Protein AF-A0A7S2NB23-F1 (afdb_monomer_lite)

Organism: NCBI:txid327968

Sequence (179 aa):
VSYAQWQAKGRMGGLNSKLAPKPAVAEDCGCQKAAEDGPLICAECMLPIGEFAYRADEEGPLVHGECQAQLMLQRANKEEKNRKRRDGELKRSSRAEYDIGWKVERVPRNLPCARKMGFAPVASGMYAITFNEESKTARLAPTTNATAALNLEYLALALQVRLLEGREPFFSLDPVDTA

Structure (mmCIF, N/CA/C/O backbone):
data_AF-A0A7S2NB23-F1
#
_entry.id   AF-A0A7S2NB23-F1
#
loop_
_atom_site.group_PDB
_atom_site.id
_atom_site.type_symbol
_atom_site.label_atom_id
_atom_site.label_alt_id
_atom_site.label_comp_id
_atom_site.label_asym_id
_atom_site.label_entity_id
_atom_site.label_seq_id
_atom_site.pdbx_PDB_ins_code
_atom_site.Cartn_x
_atom_site.Cartn_y
_atom_site.Cartn_z
_atom_site.occupancy
_atom_site.B_iso_or_equiv
_atom_site.auth_seq_id
_atom_site.auth_comp_id
_atom_site.auth_asym_id
_atom_site.auth_atom_id
_atom_site.pdbx_PDB_model_num
ATOM 1 N N . VAL A 1 1 ? 7.880 -6.874 25.819 1.00 49.88 1 VAL A N 1
ATOM 2 C CA . VAL A 1 1 ? 8.982 -6.127 25.167 1.00 49.88 1 VAL A CA 1
ATOM 3 C C . VAL A 1 1 ? 8.724 -4.653 25.419 1.00 49.88 1 VAL A C 1
ATOM 5 O O . VAL A 1 1 ? 7.661 -4.181 25.040 1.00 49.88 1 VAL A O 1
ATOM 8 N N . SER A 1 2 ? 9.584 -3.968 26.177 1.00 51.12 2 SER A N 1
ATOM 9 C CA . SER A 1 2 ? 9.344 -2.568 26.563 1.00 51.12 2 SER A CA 1
ATOM 10 C C . SER A 1 2 ? 9.627 -1.617 25.393 1.00 51.12 2 SER A C 1
ATOM 12 O O . SER A 1 2 ? 10.450 -1.917 24.530 1.00 51.12 2 SER A O 1
ATOM 14 N N . TYR A 1 3 ? 8.979 -0.449 25.368 1.00 41.34 3 TYR A N 1
ATOM 15 C CA . TYR A 1 3 ? 9.210 0.605 24.366 1.00 41.34 3 TYR A CA 1
ATOM 16 C C . TYR A 1 3 ? 10.700 1.001 24.257 1.00 41.34 3 TYR A C 1
ATOM 18 O O . TYR A 1 3 ? 11.214 1.257 23.169 1.00 41.34 3 TYR A O 1
ATOM 26 N N . ALA A 1 4 ? 11.433 0.916 25.374 1.00 48.12 4 ALA A N 1
ATOM 27 C CA . ALA A 1 4 ? 12.880 1.123 25.424 1.00 48.12 4 ALA A CA 1
ATOM 28 C C . ALA A 1 4 ? 13.684 0.053 24.651 1.00 48.12 4 ALA A C 1
ATOM 30 O O . ALA A 1 4 ? 14.693 0.373 24.026 1.00 48.12 4 ALA A O 1
ATOM 31 N N . GLN A 1 5 ? 13.230 -1.207 24.621 1.00 44.59 5 GLN A N 1
ATOM 32 C CA . GLN A 1 5 ? 13.878 -2.269 23.835 1.00 44.59 5 GLN A CA 1
ATOM 33 C C . GLN A 1 5 ? 13.658 -2.112 22.324 1.00 44.59 5 GLN A C 1
ATOM 35 O O . GLN A 1 5 ? 14.494 -2.563 21.540 1.00 44.59 5 GLN A O 1
ATOM 40 N N . TRP A 1 6 ? 12.571 -1.460 21.902 1.00 53.47 6 TRP A N 1
ATOM 41 C CA . TRP A 1 6 ? 12.316 -1.171 20.488 1.00 53.47 6 TRP A CA 1
ATOM 42 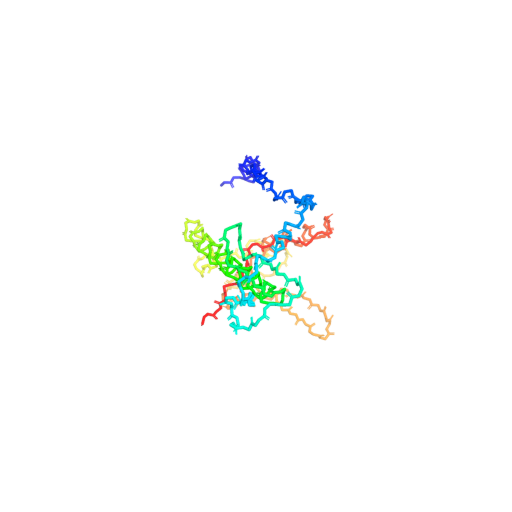C C . TRP A 1 6 ? 13.206 -0.027 19.976 1.00 53.47 6 TRP A C 1
ATOM 44 O O . TRP A 1 6 ? 13.829 -0.161 18.923 1.00 53.47 6 TRP A O 1
ATOM 54 N N . GLN A 1 7 ? 13.384 1.041 20.767 1.00 51.28 7 GLN A N 1
ATOM 55 C CA . GLN A 1 7 ? 14.288 2.148 20.415 1.00 51.28 7 GLN A CA 1
ATOM 56 C C . GLN A 1 7 ? 15.761 1.718 20.306 1.00 51.28 7 GLN A C 1
ATOM 58 O O . GLN A 1 7 ? 16.479 2.215 19.441 1.00 51.28 7 GLN A O 1
ATOM 63 N N . ALA A 1 8 ? 16.205 0.754 21.121 1.00 47.41 8 ALA A N 1
ATOM 64 C CA . ALA A 1 8 ? 17.569 0.227 21.044 1.00 47.41 8 ALA A CA 1
ATOM 65 C C . ALA A 1 8 ? 17.822 -0.626 19.783 1.00 47.41 8 ALA A C 1
ATOM 67 O O . ALA A 1 8 ? 18.940 -0.653 19.273 1.00 47.41 8 ALA A O 1
ATOM 68 N N . LYS A 1 9 ? 16.791 -1.295 19.243 1.00 51.09 9 LYS A N 1
ATOM 69 C CA . LYS A 1 9 ? 16.897 -2.102 18.012 1.00 51.09 9 LYS A CA 1
ATOM 70 C C . LYS A 1 9 ? 16.646 -1.308 16.725 1.00 51.09 9 LYS A C 1
ATOM 72 O O . LYS A 1 9 ? 17.142 -1.704 15.676 1.00 51.09 9 LYS A O 1
ATOM 77 N N . GLY A 1 10 ? 15.958 -0.167 16.792 1.00 41.56 10 GLY A N 1
ATOM 78 C CA . GLY A 1 10 ? 15.678 0.695 15.634 1.00 41.56 10 GLY A CA 1
ATOM 79 C C . GLY A 1 10 ? 16.875 1.492 15.092 1.00 41.56 10 GLY A C 1
ATOM 80 O O . GLY A 1 10 ? 16.724 2.206 14.105 1.00 41.56 10 GLY A O 1
ATOM 81 N N . ARG A 1 11 ? 18.063 1.391 15.710 1.00 45.81 11 ARG A N 1
ATOM 82 C CA . ARG A 1 11 ? 19.256 2.190 15.360 1.00 45.81 11 ARG A CA 1
ATOM 83 C C . ARG A 1 11 ? 20.375 1.428 14.637 1.00 45.81 11 ARG A C 1
ATOM 85 O O . ARG A 1 11 ? 21.454 1.984 14.472 1.00 45.81 11 ARG A O 1
ATOM 92 N N . MET A 1 12 ? 20.135 0.189 14.195 1.00 40.41 12 MET A N 1
ATOM 93 C CA . MET A 1 12 ? 21.135 -0.639 13.488 1.00 40.41 12 MET A CA 1
ATOM 94 C C . MET A 1 12 ? 20.692 -1.108 12.093 1.00 40.41 12 MET A C 1
ATOM 96 O O . MET A 1 12 ? 21.109 -2.156 11.614 1.00 40.41 12 MET A O 1
ATOM 100 N N . GLY A 1 13 ? 19.874 -0.310 11.410 1.00 40.41 13 GLY A N 1
ATOM 101 C CA . GLY A 1 13 ? 19.690 -0.408 9.964 1.00 40.41 13 GLY A CA 1
ATOM 102 C C . GLY A 1 13 ? 20.551 0.641 9.281 1.00 40.41 13 GLY A C 1
ATOM 103 O O . GLY A 1 13 ? 20.030 1.659 8.835 1.00 40.41 13 GLY A O 1
ATOM 104 N N . GLY A 1 14 ? 21.870 0.434 9.267 1.00 38.66 14 GLY A N 1
ATOM 105 C CA . GLY A 1 14 ? 22.768 1.237 8.450 1.00 38.66 14 GLY A CA 1
ATOM 106 C C . GLY A 1 14 ? 22.271 1.192 7.011 1.00 38.66 14 GLY A C 1
ATOM 107 O O . GLY A 1 14 ? 22.278 0.133 6.383 1.00 38.66 14 GLY A O 1
ATOM 108 N N . LEU A 1 15 ? 21.805 2.336 6.514 1.00 42.56 15 LEU A N 1
ATOM 109 C CA . LEU A 1 15 ? 21.675 2.591 5.091 1.00 42.56 15 LEU A CA 1
ATOM 110 C C . LEU A 1 15 ? 23.067 2.375 4.500 1.00 42.56 15 LEU A C 1
ATOM 112 O O . LEU A 1 15 ? 23.895 3.279 4.479 1.00 42.56 15 LEU A O 1
ATOM 116 N N . ASN A 1 16 ? 23.329 1.159 4.029 1.00 39.50 16 ASN A N 1
ATOM 117 C CA . ASN A 1 16 ? 24.277 0.955 2.955 1.00 39.50 16 ASN A CA 1
ATOM 118 C C . ASN A 1 16 ? 23.633 1.636 1.749 1.00 39.50 16 ASN A C 1
ATOM 120 O O . ASN A 1 16 ? 22.937 1.013 0.947 1.00 39.50 16 ASN A O 1
ATOM 124 N N . SER A 1 17 ? 23.816 2.954 1.677 1.00 42.84 17 SER A N 1
ATOM 125 C CA . SER A 1 17 ? 23.715 3.736 0.463 1.00 42.84 17 SER A CA 1
ATOM 126 C C . SER A 1 17 ? 24.782 3.192 -0.479 1.00 42.84 17 SER A C 1
ATOM 128 O O . SER A 1 17 ? 25.853 3.766 -0.661 1.00 42.84 17 SER A O 1
ATOM 130 N N . LYS A 1 18 ? 24.494 2.032 -1.082 1.00 44.16 18 LYS A N 1
ATOM 131 C CA . LYS A 1 18 ? 25.063 1.705 -2.378 1.00 44.16 18 LYS A CA 1
ATOM 132 C C . LYS A 1 18 ? 24.673 2.881 -3.245 1.00 44.16 18 LYS A C 1
ATOM 134 O O . LYS A 1 18 ? 23.493 3.084 -3.524 1.00 44.16 18 LYS A O 1
ATOM 139 N N . LEU A 1 19 ? 25.683 3.713 -3.474 1.00 41.81 19 LEU A N 1
ATOM 140 C CA . LEU A 1 19 ? 25.669 4.889 -4.308 1.00 41.81 19 LEU A CA 1
ATOM 141 C C . LEU A 1 19 ? 24.689 4.645 -5.448 1.00 41.81 19 LEU A C 1
ATOM 143 O O . LEU A 1 19 ? 24.862 3.697 -6.217 1.00 41.81 19 LEU A O 1
ATOM 147 N N . ALA A 1 20 ? 23.660 5.490 -5.533 1.00 40.47 20 ALA A N 1
ATOM 148 C CA . ALA A 1 20 ? 23.019 5.709 -6.815 1.00 40.47 20 ALA A CA 1
ATOM 149 C C . ALA A 1 20 ? 24.159 5.885 -7.830 1.00 40.47 20 ALA A C 1
ATOM 151 O O . ALA A 1 20 ? 25.117 6.602 -7.500 1.00 40.47 20 ALA A O 1
ATOM 152 N N . PRO A 1 21 ? 24.133 5.187 -8.979 1.00 40.38 21 PRO A N 1
ATOM 153 C CA . PRO A 1 21 ? 25.167 5.364 -9.979 1.00 40.38 21 PRO A CA 1
ATOM 154 C C . PRO A 1 21 ? 25.310 6.865 -10.202 1.00 40.38 21 PRO A C 1
ATOM 156 O O . PRO A 1 21 ? 24.332 7.564 -10.480 1.00 40.38 21 PRO A O 1
ATOM 159 N N . LYS A 1 22 ? 26.523 7.361 -9.938 1.00 34.50 22 LYS A N 1
ATOM 160 C CA . LYS A 1 22 ? 26.931 8.729 -10.245 1.00 34.50 22 LYS A CA 1
ATOM 161 C C . LYS A 1 22 ? 26.417 8.984 -11.665 1.00 34.50 22 LYS A C 1
ATOM 163 O O . LYS A 1 22 ? 26.673 8.113 -12.499 1.00 34.50 22 LYS A O 1
ATOM 168 N N . PRO A 1 23 ? 25.675 10.072 -11.952 1.00 38.03 23 PRO A N 1
ATOM 169 C CA . PRO A 1 23 ? 25.351 10.379 -13.334 1.00 38.03 23 PRO A CA 1
ATOM 170 C C . PRO A 1 23 ? 26.691 10.420 -14.049 1.00 38.03 23 PRO A C 1
ATOM 172 O O . PRO A 1 23 ? 27.554 11.227 -13.687 1.00 38.03 23 PRO A O 1
ATOM 175 N N . ALA A 1 24 ? 26.910 9.451 -14.939 1.00 39.41 24 ALA A N 1
ATOM 176 C CA . ALA A 1 24 ? 28.086 9.445 -15.770 1.00 39.41 24 ALA A CA 1
ATOM 177 C C . ALA A 1 24 ? 28.052 10.804 -16.455 1.00 39.41 24 ALA A C 1
ATOM 179 O O . ALA A 1 24 ? 27.098 11.144 -17.160 1.00 39.41 24 ALA A O 1
ATOM 180 N N . VAL A 1 25 ? 29.046 11.627 -16.125 1.00 39.44 25 VAL A N 1
ATOM 181 C CA . VAL A 1 25 ? 29.409 12.765 -16.954 1.00 39.44 25 VAL A CA 1
ATOM 182 C C . VAL A 1 25 ? 29.444 12.188 -18.360 1.00 39.44 25 VAL A C 1
ATOM 184 O O . VAL A 1 25 ? 29.994 11.100 -18.518 1.00 39.44 25 VAL A O 1
ATOM 187 N N . ALA A 1 26 ? 28.756 12.824 -19.307 1.00 44.59 26 ALA A N 1
ATOM 188 C CA . ALA A 1 26 ? 28.691 12.377 -20.689 1.00 44.59 26 ALA A CA 1
ATOM 189 C C . ALA A 1 26 ? 30.117 12.324 -21.260 1.00 44.59 26 ALA A C 1
ATOM 191 O O . ALA A 1 26 ? 30.591 13.280 -21.867 1.00 44.59 26 ALA A O 1
ATOM 192 N N . GLU A 1 27 ? 30.831 11.238 -20.978 1.00 46.00 27 GLU A N 1
ATOM 193 C CA . GLU A 1 27 ? 32.031 10.847 -21.678 1.00 46.00 27 GLU A CA 1
ATOM 194 C C . GLU A 1 27 ? 31.542 10.521 -23.071 1.00 46.00 27 GLU A C 1
ATOM 196 O O . GLU A 1 27 ? 30.786 9.571 -23.270 1.00 46.00 27 GLU A O 1
ATOM 201 N N . ASP A 1 28 ? 31.857 11.464 -23.957 1.00 48.25 28 ASP A N 1
ATOM 202 C CA . ASP A 1 28 ? 31.939 11.337 -25.399 1.00 48.25 28 ASP A CA 1
ATOM 203 C C . ASP A 1 28 ? 31.047 10.211 -25.919 1.00 48.25 28 ASP A C 1
ATOM 205 O O . ASP A 1 28 ? 31.476 9.061 -26.015 1.00 48.25 28 ASP A O 1
ATOM 209 N N . CYS A 1 29 ? 29.764 10.536 -26.147 1.00 49.12 29 CYS A N 1
ATOM 210 C CA . CYS A 1 29 ? 28.790 9.631 -26.745 1.00 49.12 29 CYS A CA 1
ATOM 211 C C . CYS A 1 29 ? 29.453 9.047 -27.985 1.00 49.12 29 CYS A C 1
ATOM 213 O O . CYS A 1 29 ? 29.540 9.742 -28.996 1.00 49.12 29 CYS A O 1
ATOM 215 N N . GLY A 1 30 ? 29.975 7.824 -27.851 1.00 50.84 30 GLY A N 1
ATOM 216 C CA . GLY A 1 30 ? 30.823 7.151 -28.819 1.00 50.84 30 GLY A CA 1
ATOM 217 C C . GLY A 1 30 ? 30.027 6.880 -30.076 1.00 50.84 30 GLY A C 1
ATOM 218 O O . GLY A 1 30 ? 29.592 5.757 -30.324 1.00 50.84 30 GLY A O 1
ATOM 219 N N . CYS A 1 31 ? 29.811 7.935 -30.854 1.00 53.09 31 CYS A N 1
ATOM 220 C CA . CYS A 1 31 ? 29.217 7.916 -32.164 1.00 53.09 31 CYS A CA 1
ATOM 221 C C . CYS A 1 31 ? 30.296 7.326 -33.061 1.00 53.09 31 CYS A C 1
ATOM 223 O O . CYS A 1 31 ? 31.045 8.024 -33.745 1.00 53.09 31 CYS A O 1
ATOM 225 N N . GLN A 1 32 ? 30.452 6.008 -32.949 1.00 54.09 32 GLN A N 1
ATOM 226 C CA . GLN A 1 32 ? 31.202 5.214 -33.894 1.00 54.09 32 GLN A CA 1
ATOM 227 C C . GLN A 1 32 ? 30.543 5.488 -35.240 1.00 54.09 32 GLN A C 1
ATOM 229 O O . GLN A 1 32 ? 29.417 5.059 -35.487 1.00 54.09 32 GLN A O 1
ATOM 234 N N . LYS A 1 33 ? 31.215 6.291 -36.073 1.00 54.69 33 LYS A N 1
ATOM 235 C CA . LYS A 1 33 ? 30.790 6.530 -37.449 1.00 54.69 33 LYS A CA 1
ATOM 236 C C . LYS A 1 33 ? 30.642 5.159 -38.098 1.00 54.69 33 LYS A C 1
ATOM 238 O O . LYS A 1 33 ? 31.595 4.381 -38.081 1.00 54.69 33 LYS A O 1
ATOM 243 N N . ALA A 1 34 ? 29.437 4.858 -38.577 1.00 56.09 34 ALA A N 1
ATOM 244 C CA . ALA A 1 34 ? 29.134 3.584 -39.207 1.00 56.09 34 ALA A CA 1
ATOM 245 C C . ALA A 1 34 ? 30.162 3.321 -40.318 1.00 56.09 34 ALA A C 1
ATOM 247 O O . ALA A 1 34 ? 30.342 4.154 -41.207 1.00 56.09 34 ALA A O 1
ATOM 248 N N . ALA A 1 35 ? 30.881 2.202 -40.217 1.00 59.16 35 ALA A N 1
ATOM 249 C CA . ALA A 1 35 ? 31.698 1.698 -41.313 1.00 59.16 35 ALA A CA 1
ATOM 250 C C . ALA A 1 35 ? 30.784 1.379 -42.513 1.00 59.16 35 ALA A C 1
ATOM 252 O O . ALA A 1 35 ? 29.614 1.060 -42.314 1.00 59.16 35 ALA A O 1
ATOM 253 N N . GLU A 1 36 ? 31.315 1.495 -43.733 1.00 59.38 36 GLU A N 1
ATOM 254 C CA . GLU A 1 36 ? 30.629 1.500 -45.045 1.00 59.38 36 GLU A CA 1
ATOM 255 C C . GLU A 1 36 ? 29.841 0.224 -45.449 1.00 59.38 36 GLU A C 1
ATOM 257 O O . GLU A 1 36 ? 29.597 0.002 -46.631 1.00 59.38 36 GLU A O 1
ATOM 262 N N . ASP A 1 37 ? 29.360 -0.586 -44.506 1.00 71.62 37 ASP A N 1
ATOM 263 C CA . ASP A 1 37 ? 28.598 -1.811 -44.768 1.00 71.62 37 ASP A CA 1
ATOM 264 C C . ASP A 1 37 ? 27.149 -1.703 -44.252 1.00 71.62 37 ASP A C 1
ATOM 266 O O . ASP A 1 37 ? 26.809 -2.134 -43.151 1.00 71.62 37 ASP A O 1
ATOM 270 N N . GLY A 1 38 ? 26.268 -1.151 -45.094 1.00 81.62 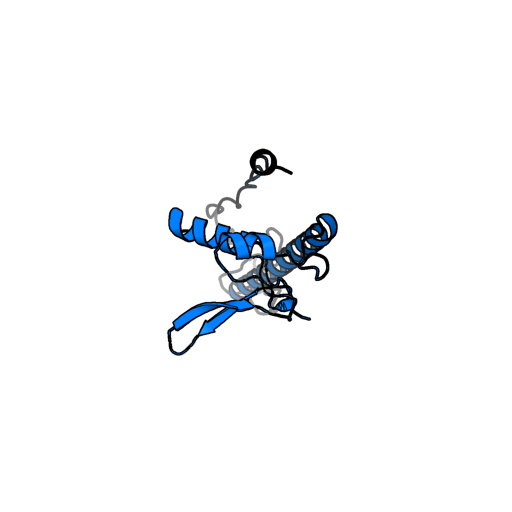38 GLY A N 1
ATOM 271 C CA . GLY A 1 38 ? 24.806 -1.242 -44.961 1.00 81.62 38 GLY A CA 1
ATOM 272 C C . GLY A 1 38 ? 24.136 -0.340 -43.905 1.00 81.62 38 GLY A C 1
ATOM 273 O O . GLY A 1 38 ? 24.784 0.217 -43.020 1.00 81.62 38 GLY A O 1
ATOM 274 N N . PRO A 1 39 ? 22.802 -0.151 -43.994 1.00 88.44 39 PRO A N 1
ATOM 275 C CA . PRO A 1 39 ? 22.057 0.610 -42.997 1.00 88.44 39 PRO A CA 1
ATOM 276 C C . PRO A 1 39 ? 22.001 -0.158 -41.671 1.00 88.44 39 PRO A C 1
ATOM 278 O O . PRO A 1 39 ? 21.634 -1.333 -41.636 1.00 88.44 39 PRO A O 1
ATOM 281 N N . LEU A 1 40 ? 22.311 0.519 -40.563 1.00 92.94 40 LEU A N 1
ATOM 282 C CA . LEU A 1 40 ? 22.110 -0.029 -39.222 1.00 92.94 40 LEU A CA 1
ATOM 283 C C . LEU A 1 40 ? 20.615 -0.293 -38.997 1.00 92.94 40 LEU A C 1
ATOM 285 O O . LEU A 1 40 ? 19.786 0.563 -39.296 1.00 92.94 40 LEU A O 1
ATOM 289 N N . ILE A 1 41 ? 20.262 -1.460 -38.456 1.00 95.94 41 ILE A N 1
ATOM 290 C CA . ILE A 1 41 ? 18.873 -1.856 -38.183 1.00 95.94 41 ILE A CA 1
ATOM 291 C C . ILE A 1 41 ? 18.646 -1.901 -36.671 1.00 95.94 41 ILE A C 1
ATOM 293 O O . ILE A 1 41 ? 19.461 -2.454 -35.933 1.00 95.94 41 ILE A O 1
ATOM 297 N N . CYS A 1 42 ? 17.534 -1.333 -36.199 1.00 97.06 42 CYS A N 1
ATOM 298 C CA . CYS A 1 42 ? 17.139 -1.425 -34.799 1.00 97.06 42 CYS A CA 1
ATOM 299 C C . CYS A 1 42 ? 16.720 -2.855 -34.461 1.00 97.06 42 CYS A C 1
ATOM 301 O O . CYS A 1 42 ? 15.827 -3.405 -35.099 1.00 97.06 42 CYS A O 1
ATOM 303 N N . ALA A 1 43 ? 17.305 -3.429 -33.411 1.00 96.56 43 ALA A N 1
ATOM 304 C CA . ALA A 1 43 ? 16.987 -4.795 -32.998 1.00 96.56 43 ALA A CA 1
ATOM 305 C C . ALA A 1 43 ? 15.562 -4.981 -32.437 1.00 96.56 43 ALA A C 1
ATOM 307 O O . ALA A 1 43 ? 15.081 -6.108 -32.394 1.00 96.56 43 ALA A O 1
ATOM 308 N N . GLU A 1 44 ? 14.894 -3.905 -32.006 1.00 96.50 44 GLU A N 1
ATOM 309 C CA . GLU A 1 44 ? 13.557 -3.979 -31.397 1.00 96.50 44 GLU A CA 1
ATOM 310 C C . GLU A 1 44 ? 12.440 -3.929 -32.449 1.00 96.50 44 GLU A C 1
ATOM 312 O O . GLU A 1 44 ? 11.528 -4.751 -32.436 1.00 96.50 44 GLU A O 1
ATOM 317 N N . CYS A 1 45 ? 12.504 -2.975 -33.383 1.00 97.38 45 CYS A N 1
ATOM 318 C CA . CYS A 1 45 ? 11.452 -2.767 -34.385 1.00 97.38 45 CYS A CA 1
ATOM 319 C C . CYS A 1 45 ? 11.840 -3.219 -35.802 1.00 97.38 45 CYS A C 1
ATOM 321 O O . CYS A 1 45 ? 11.005 -3.172 -36.702 1.00 97.38 45 CYS A O 1
ATOM 323 N N . MET A 1 46 ? 13.091 -3.647 -36.013 1.00 97.06 46 MET A N 1
ATOM 324 C CA . MET A 1 46 ? 13.645 -4.079 -37.304 1.00 97.06 46 MET A CA 1
ATOM 325 C C . MET A 1 46 ? 13.616 -3.009 -38.410 1.00 97.06 46 MET A C 1
ATOM 327 O O . MET A 1 46 ? 13.710 -3.332 -39.594 1.00 97.06 46 MET A O 1
ATOM 331 N N . LEU A 1 47 ? 13.522 -1.728 -38.041 1.00 96.94 47 LEU A N 1
ATOM 332 C CA . LEU A 1 47 ? 13.579 -0.603 -38.977 1.00 96.94 47 LEU A CA 1
ATOM 333 C C . LEU A 1 47 ? 14.982 0.028 -39.021 1.00 96.94 47 LEU A C 1
ATOM 335 O O . LEU A 1 47 ? 15.708 -0.034 -38.022 1.00 96.94 47 LEU A O 1
ATOM 339 N N . PRO A 1 48 ? 15.367 0.670 -40.142 1.00 96.44 48 PRO A N 1
ATOM 340 C CA . PRO A 1 48 ? 16.632 1.392 -40.244 1.00 96.44 48 PRO A CA 1
ATOM 341 C C . PRO A 1 48 ? 16.784 2.471 -39.169 1.00 96.44 48 PRO A C 1
ATOM 343 O O . PRO A 1 48 ? 15.850 3.220 -38.873 1.00 96.44 48 PRO A O 1
ATOM 346 N N . ILE A 1 49 ? 17.972 2.554 -38.584 1.00 95.50 49 ILE A N 1
ATOM 347 C CA . ILE A 1 49 ? 18.357 3.593 -37.633 1.00 95.50 49 ILE A CA 1
ATOM 348 C C . ILE A 1 49 ? 18.784 4.836 -38.417 1.00 95.50 49 ILE A C 1
ATOM 350 O O . ILE A 1 49 ? 19.498 4.736 -39.412 1.00 95.50 49 ILE A O 1
ATOM 354 N N . GLY A 1 50 ? 18.301 6.002 -37.981 1.00 91.81 50 GLY A N 1
ATOM 355 C CA . GLY A 1 50 ? 18.679 7.292 -38.553 1.00 91.81 50 GLY A CA 1
ATOM 356 C C . GLY A 1 50 ? 20.036 7.780 -38.041 1.00 91.81 50 GLY A C 1
ATOM 357 O O . GLY A 1 50 ? 20.946 6.999 -37.784 1.00 91.81 50 GLY A O 1
ATOM 358 N N . GLU A 1 51 ? 20.157 9.090 -37.846 1.00 91.56 51 GLU A N 1
ATOM 359 C CA . GLU A 1 51 ? 21.407 9.734 -37.410 1.00 91.56 51 GLU A CA 1
ATOM 360 C C . GLU A 1 51 ? 21.837 9.355 -35.984 1.00 91.56 51 GLU A C 1
ATOM 362 O O . GLU A 1 51 ? 23.020 9.419 -35.655 1.00 91.56 51 GLU A O 1
ATOM 367 N N . PHE A 1 52 ? 20.886 8.948 -35.138 1.00 92.44 52 PHE A N 1
ATOM 368 C CA . PHE A 1 52 ? 21.126 8.639 -33.731 1.00 92.44 52 PHE A CA 1
ATOM 369 C C . PHE A 1 52 ? 20.778 7.188 -33.415 1.00 92.44 52 PHE A C 1
ATOM 371 O O . PHE A 1 52 ? 19.671 6.722 -33.699 1.00 92.44 52 PHE A O 1
ATOM 378 N N . ALA A 1 53 ? 21.712 6.506 -32.756 1.00 94.19 53 ALA A N 1
ATOM 379 C CA . ALA A 1 53 ? 21.566 5.147 -32.262 1.00 94.19 53 ALA A CA 1
ATOM 380 C C . ALA A 1 53 ? 21.896 5.099 -30.767 1.00 94.19 53 ALA A C 1
ATOM 382 O O . ALA A 1 53 ? 22.821 5.768 -30.308 1.00 94.19 53 ALA A O 1
ATOM 383 N N . TYR A 1 54 ? 21.173 4.271 -30.020 1.00 94.94 54 TYR A N 1
ATOM 384 C CA . TYR A 1 54 ? 21.441 3.999 -28.609 1.00 94.94 54 TYR A CA 1
ATOM 385 C C . TYR A 1 54 ? 21.768 2.521 -28.436 1.00 94.94 54 TYR A C 1
ATOM 387 O O . TYR A 1 54 ? 21.208 1.684 -29.140 1.00 94.94 54 TYR A O 1
ATOM 395 N N . ARG A 1 55 ? 22.658 2.178 -27.502 1.00 93.56 55 ARG A N 1
ATOM 396 C CA . ARG A 1 55 ? 22.884 0.779 -27.115 1.00 93.56 55 ARG A CA 1
ATOM 397 C C . ARG A 1 55 ? 21.947 0.408 -25.970 1.00 93.56 55 ARG A C 1
ATOM 399 O O . ARG A 1 55 ? 21.813 1.174 -25.016 1.00 93.56 55 ARG A O 1
ATOM 406 N N . ALA A 1 56 ? 21.319 -0.767 -26.055 1.00 86.88 56 ALA A N 1
ATOM 407 C CA . ALA A 1 56 ? 20.405 -1.240 -25.013 1.00 86.88 56 ALA A CA 1
ATOM 408 C C . ALA A 1 56 ? 21.089 -1.415 -23.641 1.00 86.88 56 ALA A C 1
ATOM 410 O O . ALA A 1 56 ? 20.458 -1.160 -22.612 1.00 86.88 56 ALA A O 1
ATOM 411 N N . ASP A 1 57 ? 22.367 -1.813 -23.659 1.00 89.19 57 ASP A N 1
ATOM 412 C CA . ASP A 1 57 ? 23.305 -2.006 -22.541 1.00 89.19 57 ASP A CA 1
ATOM 413 C C . ASP A 1 57 ? 24.746 -1.748 -23.055 1.00 89.19 57 ASP A C 1
ATOM 415 O O . ASP A 1 57 ? 24.911 -1.498 -24.248 1.00 89.19 57 ASP A O 1
ATOM 419 N N . GLU A 1 58 ? 25.792 -1.827 -22.219 1.00 88.12 58 GLU A N 1
ATOM 420 C CA . GLU A 1 58 ? 27.191 -1.526 -22.622 1.00 88.12 58 GLU A CA 1
ATOM 421 C C . GLU A 1 58 ? 27.650 -2.298 -23.878 1.00 88.12 58 GLU A C 1
ATOM 423 O O . GLU A 1 58 ? 28.287 -1.732 -24.766 1.00 88.12 58 GLU A O 1
ATOM 428 N N . GLU A 1 59 ? 27.229 -3.556 -24.007 1.00 90.19 59 GLU A N 1
ATOM 429 C CA . GLU A 1 59 ? 27.505 -4.428 -25.161 1.00 90.19 59 GLU A CA 1
ATOM 430 C C . GLU A 1 59 ? 26.231 -4.769 -25.960 1.00 90.19 59 GLU A C 1
ATOM 432 O O . GLU A 1 59 ? 26.215 -5.673 -26.794 1.00 90.19 59 GLU A O 1
ATOM 437 N N . GLY A 1 60 ? 25.131 -4.060 -25.692 1.00 90.19 60 GLY A N 1
ATOM 438 C CA . GLY A 1 60 ? 23.822 -4.357 -26.266 1.00 90.19 60 GLY A CA 1
ATOM 439 C C . GLY A 1 60 ? 23.688 -3.981 -27.749 1.00 90.19 60 GLY A C 1
ATOM 440 O O . GLY A 1 60 ? 24.495 -3.206 -28.282 1.00 90.19 60 GLY A O 1
ATOM 441 N N . PRO A 1 61 ? 22.635 -4.489 -28.420 1.00 94.31 61 PRO A N 1
ATOM 442 C CA . PRO A 1 61 ? 22.321 -4.104 -29.790 1.00 94.31 61 PRO A CA 1
ATOM 443 C C . PRO A 1 61 ? 21.950 -2.619 -29.884 1.00 94.31 61 PRO A C 1
ATOM 445 O O . PRO A 1 61 ? 21.531 -1.996 -28.901 1.00 94.31 61 PRO A O 1
ATOM 448 N N . LEU A 1 62 ? 22.083 -2.071 -31.093 1.00 95.19 62 LEU A N 1
ATOM 449 C CA . LEU A 1 62 ? 21.667 -0.708 -31.401 1.00 95.19 62 LEU A CA 1
ATOM 450 C C . LEU A 1 62 ? 20.147 -0.628 -31.575 1.00 95.19 62 LEU A C 1
ATOM 452 O O . LEU A 1 62 ? 19.518 -1.481 -32.209 1.00 95.19 62 LEU A O 1
ATOM 456 N N . VAL A 1 63 ? 19.558 0.424 -31.020 1.00 96.88 63 VAL A N 1
ATOM 457 C CA . VAL A 1 63 ? 18.124 0.704 -31.067 1.00 96.88 63 VAL A CA 1
ATOM 458 C C . VAL A 1 63 ? 17.852 2.191 -31.301 1.00 96.88 63 VAL A C 1
ATOM 460 O O . VAL A 1 63 ? 18.709 3.044 -31.051 1.00 96.88 63 VAL A O 1
ATOM 463 N N . HIS A 1 64 ? 16.644 2.517 -31.775 1.00 97.75 64 HIS A N 1
ATOM 464 C CA . HIS A 1 64 ? 16.168 3.904 -31.821 1.00 97.75 64 HIS A CA 1
ATOM 465 C C . HIS A 1 64 ? 16.014 4.483 -30.414 1.00 97.75 64 HIS A C 1
ATOM 467 O O . HIS A 1 64 ? 15.782 3.748 -29.455 1.00 97.75 64 HIS A O 1
ATOM 473 N N . GLY A 1 65 ? 16.043 5.814 -30.301 1.00 94.69 65 GLY A N 1
ATOM 474 C CA . GLY A 1 65 ? 15.774 6.495 -29.028 1.00 94.69 65 GLY A CA 1
ATOM 475 C C . GLY A 1 65 ? 14.398 6.157 -28.444 1.00 94.69 65 GLY A C 1
ATOM 476 O O . GLY A 1 65 ? 14.279 5.943 -27.240 1.00 94.69 65 GLY A O 1
ATOM 477 N N . GLU A 1 66 ? 13.372 6.023 -29.291 1.00 96.88 66 GLU A N 1
ATOM 478 C CA . GLU A 1 66 ? 12.031 5.612 -28.855 1.00 96.88 66 GLU A CA 1
ATOM 479 C C . GLU A 1 66 ? 12.018 4.169 -28.327 1.00 96.88 66 GLU A C 1
ATOM 481 O O . GLU A 1 66 ? 11.531 3.919 -27.223 1.00 96.88 66 GLU A O 1
ATOM 486 N N . CYS A 1 67 ? 12.614 3.228 -2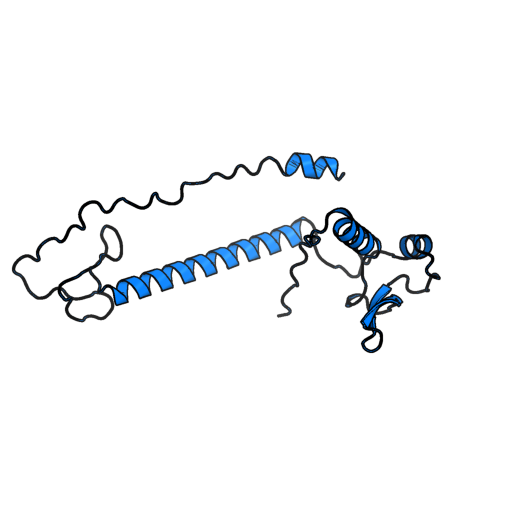9.067 1.00 96.81 67 CYS A N 1
ATOM 487 C CA . CYS A 1 67 ? 12.739 1.836 -28.636 1.00 96.81 67 CYS A CA 1
ATOM 488 C C . CYS A 1 67 ? 13.543 1.718 -27.332 1.00 96.81 67 CYS A C 1
ATOM 490 O O . CYS A 1 67 ? 13.146 0.978 -26.433 1.00 96.81 67 CYS A O 1
ATOM 492 N N . GLN A 1 68 ? 14.616 2.499 -27.171 1.00 95.88 68 GLN A N 1
ATOM 493 C CA . GLN A 1 68 ? 15.379 2.550 -25.923 1.00 95.88 68 GLN A CA 1
ATOM 494 C C . GLN A 1 68 ? 14.519 3.033 -24.752 1.00 95.88 68 GLN A C 1
ATOM 496 O O . GLN A 1 68 ? 14.528 2.417 -23.686 1.00 95.88 68 GLN A O 1
ATOM 501 N N . ALA A 1 69 ? 13.741 4.103 -24.939 1.00 96.00 69 ALA A N 1
ATOM 502 C CA . ALA A 1 69 ? 12.844 4.611 -23.905 1.00 96.00 69 ALA A CA 1
ATOM 503 C C . ALA A 1 69 ? 11.789 3.563 -23.501 1.00 96.00 69 ALA A C 1
ATOM 505 O O . ALA A 1 69 ? 11.526 3.375 -22.309 1.00 96.00 69 ALA A O 1
ATOM 506 N N . GLN A 1 70 ? 11.233 2.830 -24.471 1.00 96.69 70 GLN A N 1
ATOM 507 C CA . GLN A 1 70 ? 10.302 1.731 -24.209 1.00 96.69 70 GLN A CA 1
ATOM 508 C C . GLN A 1 70 ? 10.968 0.593 -23.422 1.00 96.69 70 GLN A C 1
ATOM 510 O O . GLN A 1 70 ? 10.410 0.140 -22.418 1.00 96.69 70 GLN A O 1
ATOM 515 N N . LEU A 1 71 ? 12.178 0.172 -23.805 1.00 94.75 71 LEU A N 1
ATOM 516 C CA . LEU A 1 71 ? 12.948 -0.846 -23.083 1.00 94.75 71 LEU A CA 1
ATOM 517 C C . LEU A 1 71 ? 13.247 -0.417 -21.640 1.00 94.75 71 LEU A C 1
ATOM 519 O O . LEU A 1 71 ? 13.057 -1.200 -20.706 1.00 94.75 71 LEU A O 1
ATOM 523 N N . MET A 1 72 ? 13.652 0.838 -21.428 1.00 94.50 72 MET A N 1
ATOM 524 C CA . MET A 1 72 ? 13.887 1.393 -20.091 1.00 94.50 72 MET A CA 1
ATOM 525 C C . MET A 1 72 ? 12.614 1.375 -19.237 1.00 94.50 72 MET A C 1
ATOM 527 O O . MET A 1 72 ? 12.653 0.950 -18.079 1.00 94.50 72 MET A O 1
ATOM 531 N N . LEU A 1 73 ? 11.469 1.762 -19.806 1.00 96.69 73 LEU A N 1
ATOM 532 C CA . LEU A 1 73 ? 10.182 1.719 -19.111 1.00 96.69 73 LEU A CA 1
ATOM 533 C C . LEU A 1 73 ? 9.782 0.282 -18.741 1.00 96.69 73 LEU A C 1
ATOM 535 O O . LEU A 1 73 ? 9.323 0.028 -17.625 1.00 96.69 73 LEU A O 1
ATOM 539 N N . GLN A 1 74 ? 9.980 -0.680 -19.645 1.00 96.25 74 GLN A N 1
ATOM 540 C CA . GLN A 1 74 ? 9.722 -2.094 -19.366 1.00 96.25 74 GLN A CA 1
ATOM 541 C C . GLN A 1 74 ? 10.614 -2.625 -18.233 1.00 96.25 74 GLN A C 1
ATOM 543 O O . GLN A 1 74 ? 10.114 -3.311 -17.334 1.00 96.25 74 GLN A O 1
ATOM 548 N N . ARG A 1 75 ? 11.910 -2.279 -18.233 1.00 94.94 75 ARG A N 1
ATOM 549 C CA . ARG A 1 75 ? 12.862 -2.638 -17.168 1.00 94.94 75 ARG A CA 1
ATOM 550 C C . ARG A 1 75 ? 12.426 -2.064 -15.819 1.00 94.94 75 ARG A C 1
ATOM 552 O O . ARG A 1 75 ? 12.290 -2.828 -14.863 1.00 94.94 75 ARG A O 1
ATOM 559 N N . ALA A 1 76 ? 12.105 -0.770 -15.764 1.00 95.50 76 ALA A N 1
ATOM 560 C CA . ALA A 1 76 ? 11.631 -0.106 -14.548 1.00 95.50 76 ALA A CA 1
ATOM 561 C C . ALA A 1 76 ? 10.340 -0.744 -14.007 1.00 95.50 76 ALA A C 1
ATOM 563 O O . ALA A 1 76 ? 10.237 -1.062 -12.823 1.00 95.50 76 ALA A O 1
ATOM 564 N N . ASN A 1 77 ? 9.372 -1.030 -14.883 1.00 96.69 77 ASN A N 1
ATOM 565 C CA . ASN A 1 77 ? 8.130 -1.700 -14.498 1.00 96.69 77 ASN A CA 1
ATOM 566 C C . ASN A 1 77 ? 8.369 -3.118 -13.960 1.00 96.69 77 ASN A C 1
ATOM 568 O O . ASN A 1 77 ? 7.704 -3.550 -13.014 1.00 96.69 77 ASN A O 1
ATOM 572 N N . LYS A 1 78 ? 9.305 -3.866 -14.554 1.00 97.81 78 LYS A N 1
ATOM 573 C CA . LYS A 1 78 ? 9.681 -5.208 -14.090 1.00 97.81 78 LYS A CA 1
ATOM 574 C C . LYS A 1 78 ? 10.356 -5.151 -12.719 1.00 97.81 78 LYS A C 1
ATOM 576 O O . LYS A 1 78 ? 10.026 -5.958 -11.849 1.00 97.81 78 LYS A O 1
ATOM 581 N N . GLU A 1 79 ? 11.263 -4.202 -12.511 1.00 96.75 79 GLU A N 1
ATOM 582 C CA . GLU A 1 79 ? 11.922 -3.988 -11.223 1.00 96.75 79 GLU A CA 1
ATOM 583 C C . GLU A 1 79 ? 10.918 -3.601 -10.132 1.00 96.75 79 GLU A C 1
ATOM 585 O O . GLU A 1 79 ? 10.918 -4.208 -9.059 1.00 96.75 79 GLU A O 1
ATOM 590 N N . GLU A 1 80 ? 9.996 -2.684 -10.428 1.00 96.19 80 GLU A N 1
ATOM 591 C CA . GLU A 1 80 ? 8.948 -2.262 -9.499 1.00 96.19 80 GLU A CA 1
ATOM 592 C C . GLU A 1 80 ? 8.045 -3.431 -9.085 1.00 96.19 80 GLU A C 1
ATOM 594 O O . GLU A 1 80 ? 7.774 -3.632 -7.899 1.00 96.19 80 GLU A O 1
ATOM 599 N N . LYS A 1 81 ? 7.619 -4.259 -10.049 1.00 95.50 81 LYS A N 1
ATOM 600 C CA . LYS A 1 81 ? 6.851 -5.483 -9.768 1.00 95.50 81 LYS A CA 1
ATOM 601 C C . LYS A 1 81 ? 7.636 -6.443 -8.870 1.00 95.50 81 LYS A C 1
ATOM 603 O O . LYS A 1 81 ? 7.077 -6.985 -7.916 1.00 95.50 81 LYS A O 1
ATOM 608 N N . ASN A 1 82 ? 8.930 -6.628 -9.134 1.00 96.81 82 ASN A N 1
ATOM 609 C CA . ASN A 1 82 ? 9.794 -7.485 -8.321 1.00 96.81 82 ASN A CA 1
ATOM 610 C C . ASN A 1 82 ? 10.001 -6.934 -6.904 1.00 96.81 82 ASN A C 1
ATOM 612 O O . ASN A 1 82 ? 10.036 -7.712 -5.950 1.00 96.81 82 ASN A O 1
ATOM 616 N N . ARG A 1 83 ? 10.136 -5.613 -6.748 1.00 96.75 83 ARG A N 1
ATOM 617 C CA . ARG A 1 83 ? 10.200 -4.945 -5.442 1.00 96.75 83 ARG A CA 1
ATOM 618 C C . ARG A 1 83 ? 8.908 -5.174 -4.664 1.00 96.75 83 ARG A C 1
ATOM 620 O O . ARG A 1 83 ? 8.961 -5.764 -3.592 1.00 96.75 83 ARG A O 1
ATOM 627 N N . LYS A 1 84 ? 7.755 -4.838 -5.251 1.00 89.75 84 LYS A N 1
ATOM 628 C CA . LYS A 1 84 ? 6.434 -5.053 -4.637 1.00 89.75 84 LYS A CA 1
ATOM 629 C C . LYS A 1 84 ? 6.213 -6.505 -4.215 1.00 89.75 84 LYS A C 1
ATOM 631 O O . LYS A 1 84 ? 5.689 -6.750 -3.132 1.00 89.75 84 LYS A O 1
ATOM 636 N N . ARG A 1 85 ? 6.635 -7.473 -5.038 1.00 95.31 85 ARG A N 1
ATOM 637 C CA . ARG A 1 85 ? 6.541 -8.900 -4.698 1.00 95.31 85 ARG A CA 1
ATOM 638 C C . ARG A 1 85 ? 7.383 -9.248 -3.469 1.00 95.31 85 ARG A C 1
ATOM 640 O O . ARG A 1 85 ? 6.840 -9.832 -2.536 1.00 95.31 85 ARG A O 1
ATOM 647 N N . ARG A 1 86 ? 8.665 -8.859 -3.449 1.00 94.44 86 ARG A N 1
ATOM 648 C CA . ARG A 1 86 ? 9.573 -9.105 -2.312 1.00 94.44 86 ARG A CA 1
ATOM 649 C C . ARG A 1 86 ? 9.077 -8.440 -1.031 1.00 94.44 86 ARG A C 1
ATOM 651 O O . ARG A 1 86 ? 9.046 -9.080 0.014 1.00 94.44 86 ARG A O 1
ATOM 658 N N . ASP A 1 87 ? 8.628 -7.192 -1.122 1.00 87.81 87 ASP A N 1
ATOM 659 C CA . ASP A 1 87 ? 8.089 -6.458 0.023 1.00 87.81 87 ASP A CA 1
ATOM 660 C C . ASP A 1 87 ? 6.804 -7.116 0.539 1.00 87.81 87 ASP A C 1
ATOM 662 O O . ASP A 1 87 ? 6.615 -7.254 1.746 1.00 87.81 87 ASP A O 1
ATOM 666 N N . GLY A 1 88 ? 5.934 -7.582 -0.361 1.00 87.94 88 GLY A N 1
ATOM 667 C CA . GLY A 1 88 ? 4.735 -8.338 -0.008 1.00 87.94 88 GLY A CA 1
ATOM 668 C C . GLY A 1 88 ? 5.051 -9.676 0.667 1.00 87.94 88 GLY A C 1
ATOM 669 O O . GLY A 1 88 ? 4.408 -10.031 1.652 1.00 87.94 88 GLY A O 1
ATOM 670 N N . GLU A 1 89 ? 6.054 -10.408 0.180 1.00 92.62 89 GLU A N 1
ATOM 671 C CA . GLU A 1 89 ? 6.536 -11.653 0.792 1.00 92.62 89 GLU A CA 1
ATOM 672 C C . GLU A 1 89 ? 7.108 -11.409 2.189 1.00 92.62 89 GLU A C 1
ATOM 674 O O . GLU A 1 89 ? 6.694 -12.086 3.129 1.00 92.62 89 GLU A O 1
ATOM 679 N N . LEU A 1 90 ? 7.967 -10.398 2.350 1.00 89.00 90 LEU A N 1
ATOM 680 C CA . LEU A 1 90 ? 8.542 -10.015 3.640 1.00 89.00 90 LEU A CA 1
ATOM 681 C C . LEU A 1 90 ? 7.469 -9.541 4.629 1.00 89.00 90 LEU A C 1
ATOM 683 O O . LEU A 1 90 ? 7.500 -9.902 5.807 1.00 89.00 90 LEU A O 1
ATOM 687 N N . LYS A 1 91 ? 6.489 -8.754 4.167 1.00 83.50 91 LYS A N 1
ATOM 688 C CA . LYS A 1 91 ? 5.340 -8.350 4.989 1.00 83.50 91 LYS A CA 1
ATOM 689 C C . LYS A 1 91 ? 4.534 -9.570 5.432 1.00 83.50 91 LYS A C 1
ATOM 691 O O . LYS A 1 91 ? 4.173 -9.650 6.603 1.00 83.50 91 LYS A O 1
ATOM 696 N N . ARG A 1 92 ? 4.266 -10.531 4.539 1.00 86.50 92 ARG A N 1
ATOM 697 C CA . ARG A 1 92 ? 3.548 -11.770 4.886 1.00 86.50 92 ARG A CA 1
ATOM 698 C C . ARG A 1 92 ? 4.330 -12.637 5.871 1.00 86.50 92 ARG A C 1
ATOM 700 O O . ARG A 1 92 ? 3.741 -13.079 6.852 1.00 86.50 92 ARG A O 1
ATOM 707 N N . SER A 1 93 ? 5.630 -12.845 5.648 1.00 85.44 93 SER A N 1
ATOM 708 C CA . SER A 1 93 ? 6.468 -13.642 6.551 1.00 85.44 93 SER A CA 1
ATOM 709 C C . SER A 1 93 ? 6.559 -12.997 7.931 1.00 85.44 93 SER A C 1
ATOM 711 O O . SER A 1 93 ? 6.339 -13.674 8.927 1.00 85.44 93 SER A O 1
ATOM 713 N N . SER A 1 94 ? 6.759 -11.677 7.991 1.00 77.69 94 SER A N 1
ATOM 714 C CA . SER A 1 94 ? 6.791 -10.933 9.254 1.00 77.69 94 SER A CA 1
ATOM 715 C C . SER A 1 94 ? 5.443 -10.997 9.977 1.00 77.69 94 SER A C 1
ATOM 717 O O . SER A 1 94 ? 5.396 -11.188 11.189 1.00 77.69 94 SER A O 1
ATOM 719 N N . ARG A 1 95 ? 4.323 -10.880 9.248 1.00 84.94 95 ARG A N 1
ATOM 720 C CA . ARG A 1 95 ? 2.984 -11.022 9.840 1.00 84.94 95 ARG A CA 1
ATOM 721 C C . ARG A 1 95 ? 2.764 -12.411 10.435 1.00 84.94 95 ARG A C 1
ATOM 723 O O . ARG A 1 95 ? 2.207 -12.501 11.523 1.00 84.94 95 ARG A O 1
ATOM 730 N N . ALA A 1 96 ? 3.232 -13.463 9.768 1.00 84.94 96 ALA A N 1
ATOM 731 C CA . ALA A 1 96 ? 3.156 -14.826 10.285 1.00 84.94 96 ALA A CA 1
ATOM 732 C C . ALA A 1 96 ? 4.086 -15.051 11.493 1.00 84.94 96 ALA A C 1
ATOM 734 O O . ALA A 1 96 ? 3.647 -15.607 12.495 1.00 84.94 96 ALA A O 1
ATOM 735 N N . GLU A 1 97 ? 5.339 -14.593 11.421 1.00 87.12 97 GLU A N 1
ATOM 736 C CA . GLU A 1 97 ? 6.364 -14.788 12.459 1.00 87.12 97 GLU A CA 1
ATOM 737 C C . GLU A 1 97 ? 6.002 -14.090 13.774 1.00 87.12 97 GLU A C 1
ATOM 739 O O . GLU A 1 97 ? 6.047 -14.691 14.845 1.00 87.12 97 GLU A O 1
ATOM 744 N N . TYR A 1 98 ? 5.615 -12.818 13.693 1.00 78.25 98 TYR A N 1
ATOM 745 C CA . TYR A 1 98 ? 5.292 -12.000 14.864 1.00 78.25 98 TYR A CA 1
ATOM 746 C C . TYR A 1 98 ? 3.808 -12.046 15.227 1.00 78.25 98 TYR A C 1
ATOM 748 O O . TYR A 1 98 ? 3.366 -11.327 16.124 1.00 78.25 98 TYR A O 1
ATOM 756 N N . ASP A 1 99 ? 3.040 -12.870 14.515 1.00 77.25 99 ASP A N 1
ATOM 757 C CA . ASP A 1 99 ? 1.596 -12.988 14.647 1.00 77.25 99 ASP A CA 1
ATOM 758 C C . ASP A 1 99 ? 0.877 -11.623 14.605 1.00 77.25 99 ASP A C 1
ATOM 760 O O . ASP A 1 99 ? 0.007 -11.304 15.425 1.00 77.25 99 ASP A O 1
ATOM 764 N N . ILE A 1 100 ? 1.318 -10.787 13.656 1.00 70.44 100 ILE A N 1
ATOM 765 C CA . ILE A 1 100 ? 0.807 -9.440 13.409 1.00 70.44 100 ILE A CA 1
ATOM 766 C C . ILE A 1 100 ? -0.424 -9.570 12.519 1.00 70.44 100 ILE A C 1
ATOM 768 O O . ILE A 1 100 ? -0.337 -9.835 11.320 1.00 70.44 100 ILE A O 1
ATOM 772 N N . GLY A 1 101 ? -1.583 -9.340 13.116 1.00 68.12 101 GLY A N 1
ATOM 773 C CA . GLY A 1 101 ? -2.862 -9.370 12.431 1.00 68.12 101 GLY A CA 1
ATOM 774 C C . GLY A 1 101 ? -4.000 -9.209 13.423 1.00 68.12 101 GLY A C 1
ATOM 775 O O . GLY A 1 101 ? -3.871 -9.523 14.608 1.00 68.12 101 GLY A O 1
ATOM 776 N N . TRP A 1 102 ? -5.123 -8.701 12.930 1.00 65.12 102 TRP A N 1
ATOM 777 C CA . TRP A 1 102 ? -6.340 -8.598 13.718 1.00 65.12 102 TRP A CA 1
ATOM 778 C C . TRP A 1 102 ? -6.961 -9.997 13.838 1.00 65.12 102 TRP A C 1
ATOM 780 O O . TRP A 1 102 ? -7.536 -10.514 12.886 1.00 65.12 102 TRP A O 1
ATOM 790 N N . LYS A 1 103 ? -6.794 -10.637 14.998 1.00 73.06 103 LYS A N 1
ATOM 791 C CA . LYS A 1 103 ? -7.408 -11.930 15.333 1.00 73.06 103 LYS A CA 1
ATOM 792 C C . LYS A 1 103 ? -8.608 -11.702 16.242 1.00 73.06 103 LYS A C 1
ATOM 794 O O . LYS A 1 103 ? -8.490 -10.965 17.220 1.00 73.06 103 LYS A O 1
ATOM 799 N N . VAL A 1 104 ? -9.745 -12.334 15.950 1.00 69.81 104 VAL A N 1
ATOM 800 C CA . VAL A 1 104 ? -10.984 -12.165 16.735 1.00 69.81 104 VAL A CA 1
ATOM 801 C C . VAL A 1 104 ? -10.778 -12.612 18.187 1.00 69.81 104 VAL A C 1
ATOM 803 O O . VAL A 1 104 ? -11.301 -12.008 19.118 1.00 69.81 104 VAL A O 1
ATOM 806 N N . GLU A 1 105 ? -9.925 -13.605 18.418 1.00 74.69 105 GLU A N 1
ATOM 807 C CA . GLU A 1 105 ? -9.592 -14.080 19.763 1.00 74.69 105 GLU A CA 1
ATOM 808 C C . GLU A 1 105 ? -8.751 -13.058 20.549 1.00 74.69 105 GLU A C 1
ATOM 810 O O . GLU A 1 105 ? -8.669 -13.125 21.775 1.00 74.69 105 GLU A O 1
ATOM 815 N N . ARG A 1 106 ? -8.124 -12.103 19.849 1.00 71.06 106 ARG A N 1
ATOM 816 C CA . ARG A 1 106 ? -7.260 -11.053 20.405 1.00 71.06 106 ARG A CA 1
ATOM 817 C C . ARG A 1 106 ? -7.905 -9.671 20.384 1.00 71.06 106 ARG A C 1
ATOM 819 O O . ARG A 1 106 ? -7.193 -8.690 20.600 1.00 71.06 106 ARG A O 1
ATOM 826 N N . VAL A 1 107 ? -9.225 -9.586 20.168 1.00 69.81 107 VAL A N 1
ATOM 827 C CA . VAL A 1 107 ? -9.977 -8.337 20.351 1.00 69.81 107 VAL A CA 1
ATOM 828 C C . VAL A 1 107 ? -9.629 -7.760 21.725 1.00 69.81 107 VAL A C 1
ATOM 830 O O . VAL A 1 107 ? -9.901 -8.408 22.744 1.00 69.81 107 VAL A O 1
ATOM 833 N N . PRO A 1 108 ? -9.043 -6.552 21.799 1.00 69.31 108 PRO A N 1
ATOM 834 C CA . PRO A 1 108 ? -8.778 -5.912 23.073 1.00 69.31 108 PRO A CA 1
ATOM 835 C C . PRO A 1 108 ? -10.091 -5.741 23.826 1.00 69.31 108 PRO A C 1
ATOM 837 O O . PRO A 1 108 ? -11.057 -5.170 23.315 1.00 69.31 108 PRO A O 1
ATOM 840 N N . ARG A 1 109 ? -10.139 -6.232 25.065 1.00 76.75 109 ARG A N 1
ATOM 841 C CA . ARG A 1 109 ? -11.282 -5.976 25.939 1.00 76.75 109 ARG A CA 1
ATOM 842 C C . ARG A 1 109 ? -11.226 -4.517 26.350 1.00 76.75 109 ARG A C 1
ATOM 844 O O . ARG A 1 109 ? -10.498 -4.153 27.268 1.00 76.75 109 ARG A O 1
ATOM 851 N N . ASN A 1 110 ? -12.014 -3.684 25.686 1.00 80.69 110 ASN A N 1
ATOM 852 C CA . ASN A 1 110 ? -11.984 -2.245 25.904 1.00 80.69 110 ASN A CA 1
ATOM 853 C C . ASN A 1 110 ? -12.637 -1.816 27.221 1.00 80.69 110 ASN A C 1
ATOM 855 O O . ASN A 1 110 ? -12.520 -0.653 27.583 1.00 80.69 110 ASN A O 1
ATOM 859 N N . LEU A 1 111 ? -13.292 -2.719 27.963 1.00 81.56 111 LEU A N 1
ATOM 860 C CA . LEU A 1 111 ? -14.003 -2.401 29.210 1.00 81.56 111 LEU A CA 1
ATOM 861 C C . LEU A 1 111 ? -13.183 -1.566 30.212 1.00 81.56 111 LEU A C 1
ATOM 863 O O . LEU A 1 111 ? -13.704 -0.547 30.668 1.00 81.56 111 LEU A O 1
ATOM 867 N N . PRO A 1 112 ? -11.929 -1.919 30.566 1.00 81.44 112 PRO A N 1
ATOM 868 C CA . PRO A 1 112 ? -11.151 -1.113 31.504 1.00 81.44 112 PRO A CA 1
ATOM 869 C C . PRO A 1 112 ? -10.834 0.281 30.949 1.00 81.44 112 PRO A C 1
ATOM 871 O O . PRO A 1 112 ? -10.877 1.262 31.687 1.00 81.44 112 PRO A O 1
ATOM 874 N N . CYS A 1 113 ? -10.544 0.374 29.650 1.00 79.50 113 CYS A N 1
ATOM 875 C CA . CYS A 1 113 ? -10.217 1.628 28.976 1.00 79.50 113 CYS A CA 1
ATOM 876 C C . CYS A 1 113 ? -11.455 2.537 28.853 1.00 79.50 113 CYS A C 1
ATOM 878 O O . CYS A 1 113 ? -11.412 3.705 29.225 1.00 79.50 113 CYS A O 1
ATOM 880 N N . ALA A 1 114 ? -12.590 1.970 28.444 1.00 80.81 114 ALA A N 1
ATOM 881 C CA . ALA A 1 114 ? -13.878 2.645 28.340 1.00 80.81 114 ALA A CA 1
ATOM 882 C C . ALA A 1 114 ? -14.321 3.232 29.690 1.00 80.81 114 ALA A C 1
ATOM 884 O O . ALA A 1 114 ? -14.710 4.396 29.751 1.00 80.81 114 ALA A O 1
ATOM 885 N N . ARG A 1 115 ? -14.170 2.472 30.788 1.00 83.69 115 ARG A N 1
ATOM 886 C CA . ARG A 1 115 ? -14.449 2.967 32.148 1.00 83.69 115 ARG A CA 1
ATOM 887 C C . ARG A 1 115 ? -13.576 4.164 32.525 1.00 83.69 115 ARG A C 1
ATOM 889 O O . ARG A 1 115 ? -14.095 5.127 33.076 1.00 83.69 115 ARG A O 1
ATOM 896 N N . LYS A 1 116 ? -12.273 4.130 32.216 1.00 84.06 116 LYS A N 1
ATOM 897 C CA . LYS A 1 116 ? -11.356 5.259 32.474 1.00 84.06 116 LYS A CA 1
ATOM 898 C C . LYS A 1 116 ? -11.751 6.523 31.706 1.00 84.06 116 LYS A C 1
ATOM 900 O O . LYS A 1 116 ? -11.539 7.617 32.207 1.00 84.06 116 LYS A O 1
ATOM 905 N N . MET A 1 117 ? -12.337 6.369 30.521 1.00 77.81 117 MET A N 1
ATOM 906 C CA . MET A 1 117 ? -12.846 7.480 29.710 1.00 77.81 117 MET A CA 1
ATOM 907 C C . MET A 1 117 ? -14.265 7.932 30.102 1.00 77.81 117 MET A C 1
ATOM 909 O O . MET A 1 117 ? -14.823 8.807 29.448 1.00 77.81 117 MET A O 1
ATOM 913 N N . GLY A 1 118 ? -14.868 7.345 31.142 1.00 82.94 118 GLY A N 1
ATOM 914 C CA . GLY A 1 118 ? -16.213 7.705 31.598 1.00 82.94 118 GLY A CA 1
ATOM 915 C C . GLY A 1 118 ? -17.354 7.103 30.773 1.00 82.94 118 GLY A C 1
ATOM 916 O O . GLY A 1 118 ? -18.504 7.499 30.952 1.00 82.94 118 GLY A O 1
ATOM 917 N N . PHE A 1 119 ? -17.083 6.136 29.890 1.00 79.88 119 PHE A N 1
ATOM 918 C CA . PHE A 1 119 ? -18.148 5.420 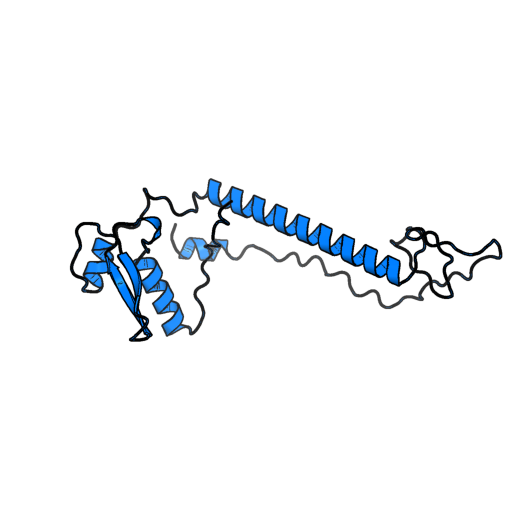29.188 1.00 79.88 119 PHE A CA 1
ATOM 919 C C . PHE A 1 119 ? -18.830 4.414 30.115 1.00 79.88 119 PHE A C 1
ATOM 921 O O . PHE A 1 119 ? -18.175 3.661 30.845 1.00 79.88 119 PHE A O 1
ATOM 928 N N . ALA A 1 120 ? -20.160 4.350 30.030 1.00 78.56 120 ALA A N 1
ATOM 929 C CA . ALA A 1 120 ? -20.925 3.300 30.683 1.00 78.56 120 ALA A CA 1
ATOM 930 C C . ALA A 1 120 ? -20.500 1.926 30.119 1.00 78.56 120 ALA A C 1
ATOM 932 O O . ALA A 1 120 ? -20.435 1.759 28.894 1.00 78.56 120 ALA A O 1
ATOM 933 N N . PRO A 1 121 ? -20.179 0.942 30.979 1.00 68.69 121 PRO A N 1
ATOM 934 C CA . PRO A 1 121 ? -19.757 -0.374 30.526 1.00 68.69 121 PRO A CA 1
ATOM 935 C C . PRO A 1 121 ? -20.913 -1.082 29.818 1.00 68.69 121 PRO A C 1
ATOM 937 O O . PRO A 1 121 ? -21.997 -1.230 30.377 1.00 68.69 121 PRO A O 1
ATOM 940 N N . VAL A 1 122 ? -20.661 -1.552 28.598 1.00 73.31 122 VAL A N 1
ATOM 941 C CA . VAL A 1 122 ? -21.626 -2.339 27.820 1.00 73.31 122 VAL A CA 1
ATOM 942 C C . VAL A 1 122 ? -21.215 -3.805 27.824 1.00 73.31 122 VAL A C 1
ATOM 944 O O . VAL A 1 122 ? -20.024 -4.113 27.791 1.00 73.31 122 VAL A O 1
ATOM 947 N N . ALA A 1 123 ? -22.195 -4.710 27.868 1.00 71.62 123 ALA A N 1
ATOM 948 C CA . ALA A 1 123 ? -21.985 -6.147 28.056 1.00 71.62 123 ALA A CA 1
ATOM 949 C C . ALA A 1 123 ? -20.998 -6.780 27.053 1.00 71.62 123 ALA A C 1
ATOM 951 O O . ALA A 1 123 ? -20.255 -7.681 27.429 1.00 71.62 123 ALA A O 1
ATOM 952 N N . SER A 1 124 ? -20.941 -6.293 25.805 1.00 73.25 124 SER A N 1
ATOM 953 C CA . SER A 1 124 ? -20.027 -6.828 24.783 1.00 73.25 124 SER A CA 1
ATOM 954 C C . SER A 1 124 ? -18.567 -6.409 24.977 1.00 73.25 124 SER A C 1
ATOM 956 O O . SER A 1 124 ? -17.665 -7.075 24.476 1.00 73.25 124 SER A O 1
ATOM 958 N N . GLY A 1 125 ? -18.311 -5.294 25.672 1.00 77.81 125 GLY A N 1
ATOM 959 C CA . GLY A 1 125 ? -16.970 -4.744 25.868 1.00 77.81 125 GLY A CA 1
ATOM 960 C C . GLY A 1 125 ? -16.236 -4.300 24.595 1.00 77.81 125 GLY A C 1
ATOM 961 O O . GLY A 1 125 ? -15.047 -3.986 24.677 1.00 77.81 125 GLY A O 1
ATOM 962 N N . MET A 1 126 ? -16.917 -4.258 23.446 1.00 84.31 126 MET A N 1
ATOM 963 C CA . MET A 1 126 ? -16.386 -3.814 22.155 1.00 84.31 126 MET A CA 1
ATOM 964 C C . MET A 1 126 ? -17.003 -2.472 21.757 1.00 84.31 126 MET A C 1
ATOM 966 O O . MET A 1 126 ? -18.185 -2.226 21.999 1.00 84.31 126 MET A O 1
ATOM 970 N N . TYR A 1 127 ? -16.204 -1.619 21.117 1.00 85.31 127 TYR A N 1
ATOM 971 C CA . TYR A 1 127 ? -16.612 -0.289 20.663 1.00 85.31 127 TYR A CA 1
ATOM 972 C C . TYR A 1 127 ? -16.146 -0.061 19.224 1.00 85.31 127 TYR A C 1
ATOM 974 O O . TYR A 1 127 ? -15.077 -0.535 18.846 1.00 85.31 127 TYR A O 1
ATOM 982 N N . ALA A 1 128 ? -16.934 0.677 18.452 1.00 89.12 128 ALA A N 1
ATOM 983 C CA . ALA A 1 128 ? -16.637 1.140 17.101 1.00 89.12 128 ALA A CA 1
ATOM 984 C C . ALA A 1 128 ? -16.714 2.676 17.045 1.00 89.12 128 ALA A C 1
ATOM 986 O O . ALA A 1 128 ? -17.319 3.301 17.920 1.00 89.12 128 ALA A O 1
ATOM 987 N N . ILE A 1 129 ? -16.128 3.286 16.011 1.00 88.94 129 ILE A N 1
ATOM 988 C CA . ILE A 1 129 ? -16.369 4.696 15.682 1.00 88.94 129 ILE A CA 1
ATOM 989 C C . ILE A 1 129 ? -17.554 4.753 14.724 1.00 88.94 129 ILE A C 1
ATOM 991 O O . ILE A 1 129 ? -17.550 4.123 13.671 1.00 88.94 129 ILE A O 1
ATOM 995 N N . THR A 1 130 ? -18.545 5.555 15.080 1.00 90.25 130 THR A N 1
ATOM 996 C CA . THR A 1 130 ? -19.646 5.942 14.203 1.00 90.25 130 THR A CA 1
ATOM 997 C C . THR A 1 130 ? -19.491 7.410 13.848 1.00 90.25 130 THR A C 1
ATOM 999 O O . THR A 1 130 ? -19.277 8.237 14.738 1.00 90.25 130 THR A O 1
ATOM 1002 N N . PHE A 1 131 ? -19.613 7.743 12.568 1.00 90.81 131 PHE A N 1
ATOM 1003 C CA . PHE A 1 131 ? -19.659 9.127 12.118 1.00 90.81 131 PHE A CA 1
ATOM 1004 C C . PHE A 1 131 ? -21.115 9.562 11.965 1.00 90.81 131 PHE A C 1
ATOM 1006 O O . PHE A 1 131 ? -21.900 8.905 11.285 1.00 90.81 131 PHE A O 1
ATOM 1013 N N . ASN A 1 132 ? -21.490 10.644 12.639 1.00 92.19 132 ASN A N 1
ATOM 1014 C CA . ASN A 1 132 ? -22.800 11.253 12.491 1.00 92.19 132 ASN A CA 1
ATOM 1015 C C . ASN A 1 132 ? -22.711 12.324 11.396 1.00 92.19 132 ASN A C 1
ATOM 1017 O O . ASN A 1 132 ? -22.073 13.358 11.590 1.00 92.19 132 ASN A O 1
ATOM 1021 N N . GLU A 1 133 ? -23.361 12.063 10.263 1.00 93.31 133 GLU A N 1
ATOM 1022 C CA . GLU A 1 133 ? -23.305 12.918 9.073 1.00 93.31 133 GLU A CA 1
ATOM 1023 C C . GLU A 1 133 ? -23.917 14.306 9.270 1.00 93.31 133 GLU A C 1
ATOM 1025 O O . GLU A 1 133 ? -23.415 15.278 8.712 1.00 93.31 133 GLU A O 1
ATOM 1030 N N . GLU A 1 134 ? -24.972 14.417 10.072 1.00 94.56 134 GLU A N 1
ATOM 1031 C CA . GLU A 1 134 ? -25.682 15.677 10.303 1.00 94.56 134 GLU A CA 1
ATOM 1032 C C . GLU A 1 134 ? -24.849 16.636 11.162 1.00 94.56 134 GLU A C 1
ATOM 1034 O O . GLU A 1 134 ? -24.644 17.794 10.815 1.00 94.56 134 GLU A O 1
ATOM 1039 N N . SER A 1 135 ? -24.295 16.126 12.261 1.00 93.62 135 SER A N 1
ATOM 1040 C CA . SER A 1 135 ? -23.448 16.902 13.175 1.00 93.62 135 SER A CA 1
ATOM 1041 C C . SER A 1 135 ? -21.980 16.972 12.750 1.00 93.62 135 SER A C 1
ATOM 1043 O O . SER A 1 135 ? -21.205 17.692 13.375 1.00 93.62 135 SER A O 1
ATOM 1045 N N . LYS A 1 136 ? -21.576 16.194 11.736 1.00 93.44 136 LYS A N 1
ATOM 1046 C CA . LYS A 1 136 ? -20.176 15.988 11.323 1.00 93.44 136 LYS A CA 1
ATOM 1047 C C . LYS A 1 136 ? -19.258 15.608 12.490 1.00 93.44 136 LYS A C 1
ATOM 1049 O O . LYS A 1 136 ? -18.095 16.005 12.541 1.00 93.44 136 LYS A O 1
ATOM 1054 N N . THR A 1 137 ? -19.775 14.818 13.436 1.00 89.94 137 THR A N 1
ATOM 1055 C CA . THR A 1 137 ? -19.019 14.365 14.613 1.00 89.94 137 THR A CA 1
ATOM 1056 C C . THR A 1 137 ? -18.766 12.864 14.587 1.00 89.94 137 THR A C 1
ATOM 1058 O O . THR A 1 137 ? -19.658 12.069 14.294 1.00 89.94 137 THR A O 1
ATOM 1061 N N . ALA A 1 138 ? -17.544 12.464 14.940 1.00 88.06 138 ALA A N 1
ATOM 1062 C CA . ALA A 1 138 ? -17.214 11.073 15.226 1.00 88.06 138 ALA A CA 1
ATOM 1063 C C . ALA A 1 138 ? -17.515 10.764 16.698 1.00 88.06 138 ALA A C 1
ATOM 1065 O O . ALA A 1 138 ? -17.170 11.544 17.588 1.00 88.06 138 ALA A O 1
ATOM 1066 N N . ARG A 1 139 ? -18.160 9.627 16.965 1.00 89.19 139 ARG A N 1
ATOM 1067 C CA . ARG A 1 139 ? -18.505 9.169 18.317 1.00 89.19 139 ARG A CA 1
ATOM 1068 C C . ARG A 1 139 ? -18.159 7.701 18.487 1.00 89.19 139 ARG A C 1
ATOM 1070 O O . ARG A 1 139 ? -18.207 6.936 17.528 1.00 89.19 139 ARG A O 1
ATOM 1077 N N . LEU A 1 140 ? -17.838 7.311 19.716 1.00 87.50 140 LEU A N 1
ATOM 1078 C CA . LEU A 1 140 ? -17.697 5.906 20.077 1.00 87.50 140 LEU A CA 1
ATOM 1079 C C . LEU A 1 140 ? -19.071 5.318 20.389 1.00 87.50 140 LEU A C 1
ATOM 1081 O O . LEU A 1 140 ? -19.820 5.877 21.189 1.00 87.50 140 LEU A O 1
ATOM 1085 N N . ALA A 1 141 ? -19.373 4.178 19.779 1.00 88.38 141 ALA A N 1
ATOM 1086 C CA . ALA A 1 141 ? -20.594 3.425 20.019 1.00 88.38 141 ALA A CA 1
ATOM 1087 C C . ALA A 1 141 ? -20.251 1.969 20.365 1.00 88.38 141 ALA A C 1
ATOM 1089 O O . ALA A 1 141 ? -19.300 1.415 19.805 1.00 88.38 141 ALA A O 1
ATOM 1090 N N . PRO A 1 142 ? -20.995 1.323 21.276 1.00 88.19 142 PRO A N 1
ATOM 1091 C CA . PRO A 1 142 ? -20.853 -0.108 21.513 1.00 88.19 142 PRO A CA 1
ATOM 1092 C C . PRO A 1 142 ? -21.133 -0.896 20.232 1.00 88.19 142 PRO A C 1
ATOM 1094 O O . PRO A 1 142 ? -22.028 -0.544 19.467 1.00 88.19 142 PRO A O 1
ATOM 1097 N N . THR A 1 143 ? -20.397 -1.982 20.013 1.00 86.88 143 THR A N 1
ATOM 1098 C CA . THR A 1 143 ? -20.611 -2.868 18.862 1.00 86.88 143 THR A CA 1
ATOM 1099 C C . THR A 1 143 ? -20.622 -4.332 19.289 1.00 86.88 143 THR A C 1
ATOM 1101 O O . THR A 1 143 ? -20.042 -4.712 20.310 1.00 86.88 143 THR A O 1
ATOM 1104 N N . THR A 1 144 ? -21.306 -5.162 18.508 1.00 87.31 144 THR A N 1
ATOM 1105 C CA . THR A 1 144 ? -21.211 -6.629 18.550 1.00 87.31 144 THR A CA 1
ATOM 1106 C C . THR A 1 144 ? -20.389 -7.178 17.385 1.00 87.31 144 THR A C 1
ATOM 1108 O O . THR A 1 144 ? -20.000 -8.342 17.408 1.00 87.31 144 THR A O 1
ATOM 1111 N N . ASN A 1 145 ? -20.089 -6.348 16.381 1.00 83.31 145 ASN A N 1
ATOM 1112 C CA . ASN A 1 145 ? -19.299 -6.740 15.228 1.00 83.31 145 ASN A CA 1
ATOM 1113 C C . ASN A 1 145 ? -17.800 -6.599 15.534 1.00 83.31 145 ASN A C 1
ATOM 1115 O O . ASN A 1 145 ? -17.288 -5.484 15.655 1.00 83.31 145 ASN A O 1
ATOM 1119 N N . ALA A 1 146 ? -17.099 -7.733 15.607 1.00 81.50 146 ALA A N 1
ATOM 1120 C CA . ALA A 1 146 ? -15.663 -7.785 15.857 1.00 81.50 146 ALA A CA 1
ATOM 1121 C C . ALA A 1 146 ? -14.829 -7.099 14.761 1.00 81.50 146 ALA A C 1
ATOM 1123 O O . ALA A 1 146 ? -13.789 -6.532 15.075 1.00 81.50 146 ALA A O 1
ATOM 1124 N N . THR A 1 147 ? -15.279 -7.087 13.499 1.00 76.81 147 THR A N 1
ATOM 1125 C CA . THR A 1 147 ? -14.535 -6.427 12.408 1.00 76.81 147 THR A CA 1
ATOM 1126 C C . THR A 1 147 ? -14.629 -4.905 12.468 1.00 76.81 147 THR A C 1
ATOM 1128 O O . THR A 1 147 ? -13.749 -4.213 11.966 1.00 76.81 147 THR A O 1
ATOM 1131 N N . ALA A 1 148 ? -15.676 -4.382 13.109 1.00 80.94 148 ALA A N 1
ATOM 1132 C CA . ALA A 1 148 ? -15.849 -2.957 13.374 1.00 80.94 148 ALA A CA 1
ATOM 1133 C C . ALA A 1 148 ? -15.271 -2.536 14.738 1.00 80.94 148 ALA A C 1
ATOM 1135 O O . ALA A 1 148 ? -15.296 -1.352 15.077 1.00 80.94 148 ALA A O 1
ATOM 1136 N N . ALA A 1 149 ? -14.797 -3.490 15.548 1.00 85.19 149 ALA A N 1
ATOM 1137 C CA . ALA A 1 149 ? -14.271 -3.208 16.872 1.00 85.19 149 ALA A CA 1
ATOM 1138 C C . ALA A 1 149 ? -12.902 -2.523 16.780 1.00 85.19 149 ALA A C 1
ATOM 1140 O O . ALA A 1 149 ? -12.010 -2.933 16.039 1.00 85.19 149 ALA A O 1
ATOM 1141 N N . LEU A 1 150 ? -12.721 -1.482 17.582 1.00 83.56 150 LEU A N 1
ATOM 1142 C CA . LEU A 1 150 ? -11.486 -0.715 17.661 1.00 83.56 150 LEU A CA 1
ATOM 1143 C C . LEU A 1 150 ? -10.758 -1.015 18.960 1.00 83.56 150 LEU A C 1
ATOM 1145 O O . LEU A 1 150 ? -11.375 -1.286 19.986 1.00 83.56 150 LEU A O 1
ATOM 1149 N N . ASN A 1 151 ? -9.436 -0.903 18.942 1.00 84.00 151 ASN A N 1
ATOM 1150 C CA . ASN A 1 151 ? -8.654 -0.855 20.169 1.00 84.00 151 ASN A CA 1
ATOM 1151 C C . ASN A 1 151 ? -8.722 0.573 20.740 1.00 84.00 151 ASN A C 1
ATOM 1153 O O . ASN A 1 151 ? -8.119 1.487 20.176 1.00 84.00 151 ASN A O 1
ATOM 1157 N N . LEU A 1 152 ? -9.456 0.773 21.841 1.00 81.56 152 LEU A N 1
ATOM 1158 C CA . LEU A 1 152 ? -9.645 2.104 22.431 1.00 81.56 152 LEU A CA 1
ATOM 1159 C C . LEU A 1 152 ? -8.350 2.697 22.993 1.00 81.56 152 LEU A C 1
ATOM 1161 O O . LEU A 1 152 ? -8.155 3.906 22.910 1.00 81.56 152 LEU A O 1
ATOM 1165 N N . GLU A 1 153 ? -7.463 1.867 23.541 1.00 78.38 153 GLU A N 1
ATOM 1166 C CA . GLU A 1 153 ? -6.173 2.326 24.064 1.00 78.38 153 GLU A CA 1
ATOM 1167 C C . GLU A 1 153 ? -5.275 2.814 22.927 1.00 78.38 153 GLU A C 1
ATOM 1169 O O . GLU A 1 153 ? -4.688 3.892 23.001 1.00 78.38 153 GLU A O 1
ATOM 1174 N N . TYR A 1 154 ? -5.249 2.062 21.829 1.00 82.88 154 TYR A N 1
ATOM 1175 C CA . TYR A 1 154 ? -4.521 2.450 20.629 1.00 82.88 154 TYR A CA 1
ATOM 1176 C C . TYR A 1 154 ? -5.063 3.744 20.011 1.00 82.88 154 TYR A C 1
ATOM 1178 O O . TYR A 1 154 ? -4.290 4.643 19.686 1.00 82.88 154 TYR A O 1
ATOM 1186 N N . LEU A 1 155 ? -6.390 3.863 19.888 1.00 83.56 155 LEU A N 1
ATOM 1187 C CA . LEU A 1 155 ? -7.041 5.071 19.384 1.00 83.56 155 LEU A CA 1
ATOM 1188 C C . LEU A 1 155 ? -6.720 6.286 20.264 1.00 83.56 155 LEU A C 1
ATOM 1190 O O . LEU A 1 155 ? -6.376 7.343 19.740 1.00 83.56 155 LEU A O 1
ATOM 1194 N N . ALA A 1 156 ? -6.800 6.138 21.589 1.00 82.81 156 ALA A N 1
ATOM 1195 C CA . ALA A 1 156 ? -6.492 7.212 22.527 1.00 82.81 156 ALA A CA 1
ATOM 1196 C C . ALA A 1 156 ? -5.042 7.701 22.376 1.00 82.81 156 ALA A C 1
ATOM 1198 O O . ALA A 1 156 ? -4.815 8.905 22.263 1.00 82.81 156 ALA A O 1
ATOM 1199 N N . LEU A 1 157 ? -4.075 6.779 22.296 1.00 81.00 157 LEU A N 1
ATOM 1200 C CA . LEU A 1 157 ? -2.666 7.116 22.069 1.00 81.00 157 LEU A CA 1
ATOM 1201 C C . LEU A 1 157 ? -2.459 7.832 20.733 1.00 81.00 157 LEU A C 1
ATOM 1203 O O . LEU A 1 157 ? -1.755 8.836 20.668 1.00 81.00 157 LEU A O 1
ATOM 1207 N N . ALA A 1 158 ? -3.096 7.348 19.672 1.00 83.00 158 ALA A N 1
ATOM 1208 C CA . ALA A 1 158 ? -2.976 7.951 18.356 1.00 83.00 158 ALA A CA 1
ATOM 1209 C C . ALA A 1 158 ? -3.522 9.384 18.303 1.00 83.00 158 ALA A C 1
ATOM 1211 O O . ALA A 1 158 ? -2.893 10.272 17.725 1.00 83.00 158 ALA A O 1
ATOM 1212 N N . LEU A 1 159 ? -4.675 9.619 18.936 1.00 84.62 159 LEU A N 1
ATOM 1213 C CA . LEU A 1 159 ? -5.252 10.955 19.068 1.00 84.62 159 LEU A CA 1
ATOM 1214 C C . LEU A 1 159 ? -4.350 11.864 19.905 1.00 84.62 159 LEU A C 1
ATOM 1216 O O . LEU A 1 159 ? -4.148 13.018 19.541 1.00 84.62 159 LEU A O 1
ATOM 1220 N N . GLN A 1 160 ? -3.761 11.344 20.984 1.00 84.12 160 GLN A N 1
ATOM 1221 C CA . GLN A 1 160 ? -2.834 12.100 21.821 1.00 84.12 160 GLN A CA 1
ATOM 1222 C C . GLN A 1 160 ? -1.574 12.520 21.052 1.00 84.12 160 GLN A C 1
ATOM 1224 O O . GLN A 1 160 ? -1.193 13.686 21.121 1.00 84.12 160 GLN A O 1
ATOM 1229 N N . VAL A 1 161 ? -0.963 11.618 20.275 1.00 80.06 161 VAL A N 1
ATOM 1230 C CA . VAL A 1 161 ? 0.183 11.948 19.405 1.00 80.06 161 VAL A CA 1
ATOM 1231 C C . VAL A 1 161 ? -0.204 13.031 18.400 1.00 80.06 161 VAL A C 1
ATOM 1233 O O . VAL A 1 161 ? 0.518 14.0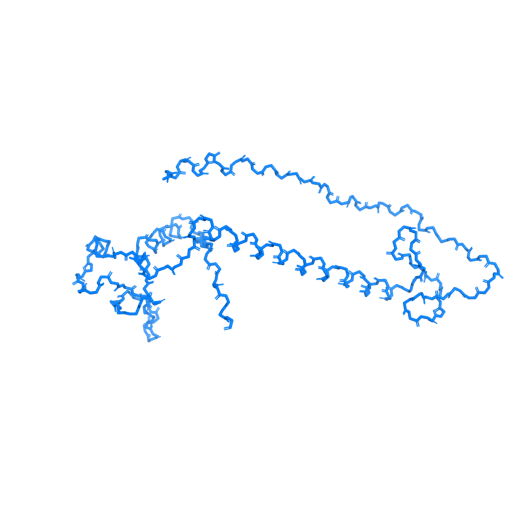14 18.246 1.00 80.06 161 VAL 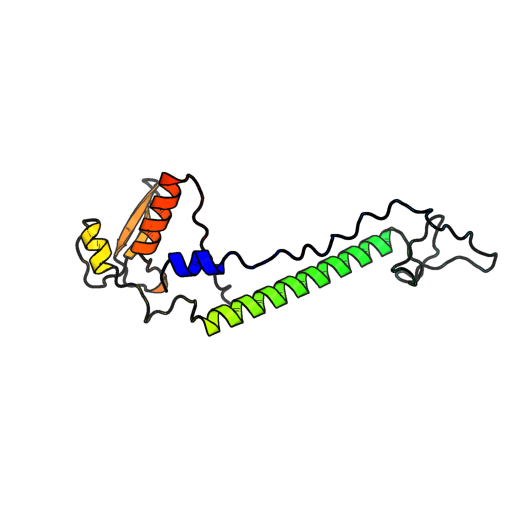A O 1
ATOM 1236 N N . ARG A 1 162 ? -1.377 12.909 17.767 1.00 83.94 162 ARG A N 1
ATOM 1237 C CA . ARG A 1 162 ? -1.855 13.908 16.804 1.00 83.94 162 ARG A CA 1
ATOM 1238 C C . ARG A 1 162 ? -2.082 15.279 17.445 1.00 83.94 162 ARG A C 1
ATOM 1240 O O . ARG A 1 162 ? -1.743 16.285 16.831 1.00 83.94 162 ARG A O 1
ATOM 1247 N N . LEU A 1 163 ? -2.622 15.324 18.664 1.00 86.50 163 LEU A N 1
ATOM 1248 C CA . LEU A 1 163 ? -2.859 16.568 19.405 1.00 86.50 163 LEU A CA 1
ATOM 1249 C C . LEU A 1 163 ? -1.564 17.230 19.891 1.00 86.50 163 LEU A C 1
ATOM 1251 O O . LEU A 1 163 ? -1.455 18.450 19.830 1.00 86.50 163 LEU A O 1
ATOM 1255 N N . LEU A 1 164 ? -0.604 16.446 20.388 1.00 88.88 164 LEU A N 1
ATOM 1256 C CA . LEU A 1 164 ? 0.627 16.976 20.983 1.00 88.88 164 LEU A CA 1
ATOM 1257 C C . LEU A 1 164 ? 1.701 17.301 19.943 1.00 88.88 164 LEU A C 1
ATOM 1259 O O . LEU A 1 164 ? 2.404 18.297 20.082 1.00 88.88 164 LEU A O 1
ATOM 1263 N N . GLU A 1 165 ? 1.844 16.469 18.913 1.00 89.06 165 GLU A N 1
ATOM 1264 C CA . GLU A 1 165 ? 2.927 16.593 17.932 1.00 89.06 165 GLU A CA 1
ATOM 1265 C C . GLU A 1 165 ? 2.464 17.179 16.593 1.00 89.06 165 GLU A C 1
ATOM 1267 O O . GLU A 1 165 ? 3.299 17.510 15.751 1.00 89.06 165 GLU A O 1
ATOM 1272 N N . GLY A 1 166 ? 1.150 17.282 16.357 1.00 85.75 166 GLY A N 1
ATOM 1273 C CA . GLY A 1 166 ? 0.593 17.748 15.082 1.00 85.75 166 GLY A CA 1
ATOM 1274 C C . GLY A 1 166 ? 0.885 16.816 13.901 1.00 85.75 166 GLY A C 1
ATOM 1275 O O . GLY A 1 166 ? 0.712 17.204 12.747 1.00 85.75 166 GLY A O 1
ATOM 1276 N N . ARG A 1 167 ? 1.358 15.594 14.169 1.00 74.25 167 ARG A N 1
ATOM 1277 C CA . ARG A 1 167 ? 1.728 14.605 13.153 1.00 74.25 167 ARG A CA 1
ATOM 1278 C C . ARG A 1 167 ? 0.660 13.540 13.015 1.00 74.25 167 ARG A C 1
ATOM 1280 O O . ARG A 1 167 ? -0.045 13.203 13.966 1.00 74.25 167 ARG A O 1
ATOM 1287 N N . GLU A 1 168 ? 0.564 12.992 11.813 1.00 73.19 168 GLU A N 1
ATOM 1288 C CA . GLU A 1 168 ? -0.288 11.843 11.575 1.00 73.19 168 GLU A CA 1
ATOM 1289 C C . GLU A 1 168 ? 0.321 10.602 12.244 1.00 73.19 168 GLU A C 1
ATOM 1291 O O . GLU A 1 168 ? 1.504 10.312 12.038 1.00 73.19 168 GLU A O 1
ATOM 1296 N N . PRO A 1 169 ? -0.443 9.879 13.079 1.00 64.62 169 PRO A N 1
ATOM 1297 C CA . PRO A 1 169 ? 0.034 8.631 13.646 1.00 64.62 169 PRO A CA 1
ATOM 1298 C C . PRO A 1 169 ? 0.295 7.621 12.519 1.00 64.62 169 PRO A C 1
ATOM 1300 O O . PRO A 1 169 ? -0.607 7.252 11.770 1.00 64.62 169 PRO A O 1
ATOM 1303 N N . PHE A 1 170 ? 1.548 7.174 12.393 1.00 58.28 170 PHE A N 1
ATOM 1304 C CA . PHE A 1 170 ? 1.926 6.137 11.437 1.00 58.28 170 PHE A CA 1
ATOM 1305 C C . PHE A 1 170 ? 1.403 4.787 11.921 1.00 58.28 170 PHE A C 1
ATOM 1307 O O . PHE A 1 170 ? 1.936 4.188 12.857 1.00 58.28 170 PHE A O 1
ATOM 1314 N N . PHE A 1 171 ? 0.355 4.302 11.270 1.00 60.03 171 PHE A N 1
ATOM 1315 C CA . PHE A 1 171 ? -0.200 2.986 11.533 1.00 60.03 171 PHE A CA 1
ATOM 1316 C C . PHE A 1 171 ? 0.301 2.007 10.475 1.00 60.03 171 PHE A C 1
ATOM 1318 O O . PHE A 1 171 ? 0.007 2.158 9.296 1.00 60.03 171 PHE A O 1
ATOM 1325 N N . SER A 1 172 ? 1.031 0.967 10.878 1.00 52.25 172 SER A N 1
ATOM 1326 C CA . SER A 1 172 ? 1.517 -0.087 9.970 1.00 52.25 172 SER A CA 1
ATOM 1327 C C . SER A 1 172 ? 0.443 -1.118 9.587 1.00 52.25 172 SER A C 1
ATOM 1329 O O . SER A 1 172 ? 0.756 -2.240 9.179 1.00 52.25 172 SER A O 1
ATOM 1331 N N . LEU A 1 173 ? -0.834 -0.761 9.721 1.00 52.91 173 LEU A N 1
ATOM 1332 C CA . LEU A 1 173 ? -1.951 -1.620 9.357 1.00 52.91 173 LEU A CA 1
ATOM 1333 C C . LEU A 1 173 ? -2.390 -1.288 7.935 1.00 52.91 173 LEU A C 1
ATOM 1335 O O . LEU A 1 173 ? -3.492 -0.794 7.718 1.00 52.91 173 LEU A O 1
ATOM 1339 N N . ASP A 1 174 ? -1.514 -1.568 6.967 1.00 48.47 174 ASP A N 1
ATOM 1340 C CA . ASP A 1 174 ? -1.954 -1.649 5.576 1.00 48.47 174 ASP A CA 1
ATOM 1341 C C . ASP A 1 174 ? -3.114 -2.655 5.525 1.00 48.47 174 ASP A C 1
ATOM 1343 O O . ASP A 1 174 ? -2.922 -3.796 5.995 1.00 48.47 174 ASP A O 1
ATOM 1347 N N . PRO A 1 175 ? -4.291 -2.261 5.002 1.00 48.25 175 PRO A N 1
ATOM 1348 C CA . PRO A 1 175 ? -5.420 -3.166 4.870 1.00 48.25 175 PRO A CA 1
ATOM 1349 C C . PRO A 1 175 ? -4.965 -4.422 4.126 1.00 48.25 175 PRO A C 1
ATOM 1351 O O . PRO A 1 175 ? -4.141 -4.373 3.212 1.00 48.25 175 PRO A O 1
ATOM 1354 N N . VAL A 1 176 ? -5.443 -5.581 4.573 1.00 52.53 176 VAL A N 1
ATOM 1355 C CA . VAL A 1 176 ? -5.292 -6.796 3.777 1.00 52.53 176 VAL A CA 1
ATOM 1356 C C . VAL A 1 176 ? -6.228 -6.601 2.593 1.00 52.53 176 VAL A C 1
ATOM 1358 O O . VAL A 1 176 ? -7.435 -6.521 2.813 1.00 52.53 176 VAL A O 1
ATOM 1361 N N . ASP A 1 177 ? -5.686 -6.469 1.380 1.00 45.81 177 ASP A N 1
ATOM 1362 C CA . ASP A 1 177 ? -6.507 -6.505 0.171 1.00 45.81 177 ASP A CA 1
ATOM 1363 C C . ASP A 1 177 ? -7.346 -7.785 0.239 1.00 45.81 177 ASP A C 1
ATOM 1365 O O . ASP A 1 177 ? -6.810 -8.896 0.296 1.00 45.81 177 ASP A O 1
ATOM 1369 N N . THR A 1 178 ? -8.662 -7.626 0.344 1.00 43.03 178 THR A N 1
ATOM 1370 C CA . THR A 1 178 ? -9.599 -8.742 0.277 1.00 43.03 178 THR A CA 1
ATOM 1371 C C . THR A 1 178 ? -9.529 -9.313 -1.131 1.00 43.03 178 THR A C 1
ATOM 1373 O O . THR A 1 178 ? -9.831 -8.599 -2.088 1.00 43.03 178 THR A O 1
ATOM 1376 N N . ALA A 1 179 ? -9.062 -10.558 -1.228 1.00 43.78 179 ALA A N 1
ATOM 1377 C CA . ALA A 1 179 ? -8.980 -11.330 -2.463 1.00 43.78 179 ALA A CA 1
ATOM 1378 C C . ALA A 1 179 ? -10.367 -11.756 -2.956 1.00 43.78 179 ALA A C 1
ATOM 1380 O O . ALA A 1 179 ? -11.243 -11.995 -2.090 1.00 43.78 179 ALA A O 1
#

Secondary structure (DSSP, 8-state):
--HHHHHHHTT---------------------PPPSSS--B-TTT-PBP-S--EESSTTPPEE-HHHHHHHHHHHHHHHHHHHHHHHHHHHHHHHHHTT-S--GGG----HHHHHHTTPPP-TT--EEEEEETTTTEEEEEE-S-GGG---HHHHHHHHHHHHHH-PPP----------

pLDDT: mean 76.41, std 18.97, range [34.5, 97.81]

Foldseek 3Di:
DDPVVVVVVVPPPPPPCPDPPDPPPPPPPCPPPDDPPDFFAAPPPRHGDDSDWDALDPPHGTHHPVVSVVSVVVVVVVVVVVVVVVVVVVVVVCCVVVVPDLDLVVQPQCQVVCVVVVHDGDPQSFWAWDQDPVVRDIDIDHDPDSVRGDDSVVVVVQVVCCVPVVDHPDDPCPDDPDD

Radius of gyration: 28.72 Å; chains: 1; bounding box: 58×33×78 Å